Protein AF-A0A9P4YP18-F1 (afdb_monomer_lite)

Organism: NCBI:txid1094350

Structure (mmCIF, N/CA/C/O backbone):
data_AF-A0A9P4YP18-F1
#
_entry.id   AF-A0A9P4YP18-F1
#
loop_
_atom_site.group_PDB
_atom_site.id
_atom_site.type_symbol
_atom_site.label_atom_id
_atom_site.label_alt_id
_atom_site.label_comp_id
_atom_site.label_asym_id
_atom_site.label_entity_id
_atom_site.label_seq_id
_atom_site.pdbx_PDB_ins_code
_atom_site.Cartn_x
_atom_site.Cartn_y
_atom_site.Cartn_z
_atom_site.occupancy
_atom_site.B_iso_or_equiv
_atom_site.auth_seq_id
_atom_site.auth_comp_id
_atom_site.auth_asym_id
_atom_site.auth_atom_id
_atom_site.pdbx_PDB_model_num
ATOM 1 N N . MET A 1 1 ? 15.822 3.604 -59.074 1.00 37.53 1 MET A N 1
ATOM 2 C CA . MET A 1 1 ? 17.070 2.890 -58.746 1.00 37.53 1 MET A CA 1
ATOM 3 C C . MET A 1 1 ? 16.703 1.877 -57.688 1.00 37.53 1 MET A C 1
ATOM 5 O O . MET A 1 1 ? 16.343 2.272 -56.591 1.00 37.53 1 MET A O 1
ATOM 9 N N . THR A 1 2 ? 16.600 0.613 -58.084 1.00 43.09 2 THR A N 1
ATOM 10 C CA . THR A 1 2 ? 16.243 -0.497 -57.200 1.00 43.09 2 THR A CA 1
ATOM 11 C C . THR A 1 2 ? 17.352 -0.636 -56.172 1.00 43.09 2 THR A C 1
ATOM 13 O O . THR A 1 2 ? 18.477 -0.969 -56.540 1.00 43.09 2 THR A O 1
ATOM 16 N N . GLN A 1 3 ? 17.050 -0.305 -54.919 1.00 51.97 3 GLN A N 1
ATOM 17 C CA . GLN A 1 3 ? 17.899 -0.664 -53.796 1.00 51.97 3 GLN A CA 1
ATOM 18 C C . GLN A 1 3 ? 17.940 -2.188 -53.807 1.00 51.97 3 GLN A C 1
ATOM 20 O O . GLN A 1 3 ? 16.938 -2.852 -53.564 1.00 51.97 3 GLN A O 1
ATOM 25 N N . GLN A 1 4 ? 19.050 -2.718 -54.298 1.00 53.62 4 GLN A N 1
ATOM 26 C CA . GLN A 1 4 ? 19.350 -4.129 -54.229 1.00 53.62 4 GLN A CA 1
ATOM 27 C C . GLN A 1 4 ? 19.446 -4.412 -52.735 1.00 53.62 4 GLN A C 1
ATOM 29 O O . GLN A 1 4 ? 20.396 -3.942 -52.113 1.00 53.62 4 GLN A O 1
ATOM 34 N N . ASP A 1 5 ? 18.417 -5.042 -52.159 1.00 58.91 5 ASP A N 1
ATOM 35 C CA . ASP A 1 5 ? 18.496 -5.591 -50.807 1.00 58.91 5 ASP A CA 1
ATOM 36 C C . ASP A 1 5 ? 19.763 -6.443 -50.787 1.00 58.91 5 ASP A C 1
ATOM 38 O O . ASP A 1 5 ? 19.878 -7.433 -51.520 1.00 58.91 5 ASP A O 1
ATOM 42 N N . ASP A 1 6 ? 20.780 -5.942 -50.090 1.00 67.12 6 ASP A N 1
ATOM 43 C CA . ASP A 1 6 ? 22.099 -6.541 -50.098 1.00 67.12 6 ASP A CA 1
ATOM 44 C C . ASP A 1 6 ? 21.965 -7.916 -49.439 1.00 67.12 6 ASP A C 1
ATOM 46 O O . ASP A 1 6 ? 21.586 -8.054 -48.278 1.00 67.12 6 ASP A O 1
ATOM 50 N N . LEU A 1 7 ? 22.217 -8.955 -50.239 1.00 69.69 7 LEU A N 1
ATOM 51 C CA . LEU A 1 7 ? 21.988 -10.359 -49.901 1.00 69.69 7 LEU A CA 1
ATOM 52 C C . LEU A 1 7 ? 22.719 -10.775 -48.613 1.00 69.69 7 LEU A C 1
ATOM 54 O O . LEU A 1 7 ? 22.328 -11.746 -47.966 1.00 69.69 7 LEU A O 1
ATOM 58 N N . PHE A 1 8 ? 23.778 -10.049 -48.250 1.00 74.12 8 PHE A N 1
ATOM 59 C CA . PHE A 1 8 ? 24.579 -10.302 -47.060 1.00 74.12 8 PHE A CA 1
ATOM 60 C C . PHE A 1 8 ? 24.340 -9.295 -45.932 1.00 74.12 8 PHE A C 1
ATOM 62 O O . PHE A 1 8 ? 24.834 -9.530 -44.830 1.00 74.12 8 PHE A O 1
ATOM 69 N N . ASP A 1 9 ? 23.550 -8.240 -46.151 1.00 72.81 9 ASP A N 1
ATOM 70 C CA . ASP A 1 9 ? 23.178 -7.244 -45.131 1.00 72.81 9 ASP A CA 1
ATOM 71 C C . ASP A 1 9 ? 22.541 -7.916 -43.911 1.00 72.81 9 ASP A C 1
ATOM 73 O O . ASP A 1 9 ? 22.842 -7.628 -42.752 1.00 72.81 9 ASP A O 1
ATOM 77 N N . ASP A 1 10 ? 21.740 -8.932 -44.207 1.00 68.88 10 ASP A N 1
ATOM 78 C CA . ASP A 1 10 ? 21.025 -9.755 -43.253 1.00 68.88 10 ASP A CA 1
ATOM 79 C C . ASP A 1 10 ? 21.940 -10.604 -42.349 1.00 68.88 10 ASP A C 1
ATOM 81 O O . ASP A 1 10 ? 21.595 -10.850 -41.186 1.00 68.88 10 ASP A O 1
ATOM 85 N N . VAL A 1 11 ? 23.095 -11.042 -42.866 1.00 79.44 11 VAL A N 1
ATOM 86 C CA . VAL A 1 11 ? 24.107 -11.835 -42.141 1.00 79.44 11 VAL A CA 1
ATOM 87 C C . VAL A 1 11 ? 25.103 -10.919 -41.430 1.00 79.44 11 VAL A C 1
ATOM 89 O O . VAL A 1 11 ? 25.498 -11.198 -40.300 1.00 79.44 11 VAL A O 1
ATOM 92 N N . LEU A 1 12 ? 25.477 -9.804 -42.060 1.00 80.31 12 LEU A N 1
ATOM 93 C CA . LEU A 1 12 ? 26.411 -8.820 -41.511 1.00 80.31 12 LEU A CA 1
ATOM 94 C C . LEU A 1 12 ? 25.828 -8.076 -40.302 1.00 80.31 12 LEU A C 1
ATOM 96 O O . LEU A 1 12 ? 26.571 -7.720 -39.392 1.00 80.31 12 LEU A O 1
ATOM 100 N N . HIS A 1 13 ? 24.504 -7.913 -40.241 1.00 80.44 13 HIS A N 1
ATOM 101 C CA . HIS A 1 13 ? 23.805 -7.270 -39.123 1.00 80.44 13 HIS A CA 1
ATOM 102 C C . HIS A 1 13 ? 23.090 -8.259 -38.195 1.00 80.44 13 HIS A C 1
ATOM 104 O O . HIS A 1 13 ? 22.213 -7.861 -37.423 1.00 80.44 13 HIS A O 1
ATOM 110 N N . VAL A 1 14 ? 23.443 -9.548 -38.248 1.00 85.38 14 VAL A N 1
ATOM 111 C CA . VAL A 1 14 ? 22.750 -10.599 -37.490 1.00 85.38 14 VAL A CA 1
ATOM 112 C C . VAL A 1 14 ? 22.795 -10.354 -35.974 1.00 85.38 14 VAL A C 1
ATOM 114 O O . VAL A 1 14 ? 21.767 -10.472 -35.308 1.00 85.38 14 VAL A O 1
ATOM 117 N N . GLU A 1 15 ? 23.939 -9.915 -35.432 1.00 85.25 15 GLU A N 1
ATOM 118 C CA . GLU A 1 15 ? 24.077 -9.553 -34.012 1.00 85.25 15 GLU A CA 1
ATOM 119 C C . GLU A 1 15 ? 23.197 -8.360 -33.646 1.00 85.25 15 GLU A C 1
ATOM 121 O O . GLU A 1 15 ? 22.442 -8.426 -32.680 1.00 85.25 15 GLU A O 1
ATOM 126 N N . SER A 1 16 ? 23.236 -7.290 -34.442 1.00 85.31 16 SER A N 1
ATOM 127 C CA . SER A 1 16 ? 22.414 -6.098 -34.221 1.00 85.31 16 SER A CA 1
ATOM 128 C C . SER A 1 16 ? 20.921 -6.415 -34.291 1.00 85.31 16 SER A C 1
ATOM 130 O O . SER A 1 16 ? 20.141 -5.870 -33.511 1.00 85.31 16 SER A O 1
ATOM 132 N N . ARG A 1 17 ? 20.497 -7.318 -35.186 1.00 82.81 17 ARG A N 1
ATOM 133 C CA . ARG A 1 17 ? 19.097 -7.754 -35.275 1.00 82.81 17 ARG A CA 1
ATOM 134 C C . ARG A 1 17 ? 18.684 -8.581 -34.071 1.00 82.81 17 ARG A C 1
ATOM 136 O O . ARG A 1 17 ? 17.665 -8.251 -33.476 1.00 82.81 17 ARG A O 1
ATOM 143 N N . PHE A 1 18 ? 19.474 -9.571 -33.656 1.00 86.06 18 PHE A N 1
ATOM 144 C CA . PHE A 1 18 ? 19.161 -10.350 -32.455 1.00 86.06 18 PHE A CA 1
ATOM 145 C C . PHE A 1 18 ? 19.228 -9.515 -31.172 1.00 86.06 18 PHE A C 1
ATOM 147 O O . PHE A 1 18 ? 18.407 -9.714 -30.281 1.00 86.06 18 PHE A O 1
ATOM 154 N N . TYR A 1 19 ? 20.132 -8.538 -31.093 1.00 87.88 19 TYR A N 1
ATOM 155 C CA . TYR A 1 19 ? 20.192 -7.590 -29.983 1.00 87.88 19 TYR A CA 1
ATOM 156 C C . TYR A 1 19 ? 18.939 -6.709 -29.930 1.00 87.88 19 TYR A C 1
ATOM 158 O O . TYR A 1 19 ? 18.268 -6.642 -28.902 1.00 87.88 19 TYR A O 1
ATOM 166 N N . ASN A 1 20 ? 18.574 -6.078 -31.050 1.00 87.81 20 ASN A N 1
ATOM 167 C CA . ASN A 1 20 ? 17.381 -5.232 -31.131 1.00 87.81 20 ASN A CA 1
ATOM 168 C C . ASN A 1 20 ? 16.092 -6.036 -30.926 1.00 87.81 20 ASN A C 1
ATOM 170 O O . ASN A 1 20 ? 15.163 -5.562 -30.275 1.00 87.81 20 ASN A O 1
ATOM 174 N N . GLN A 1 21 ? 16.036 -7.259 -31.454 1.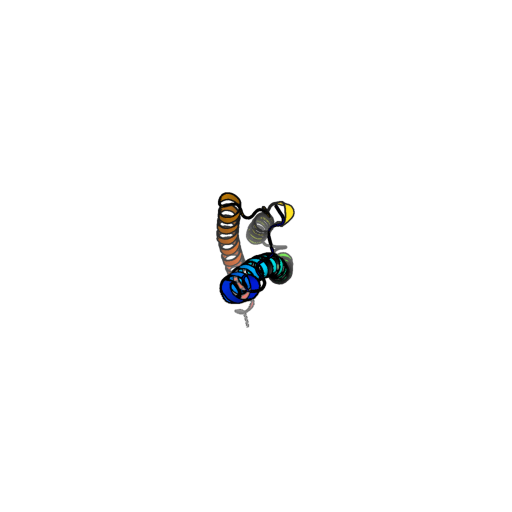00 88.62 21 GLN A N 1
ATOM 175 C CA . GLN A 1 21 ? 14.923 -8.177 -31.253 1.00 88.62 21 GLN A CA 1
ATOM 176 C C . GLN A 1 21 ? 14.801 -8.562 -29.778 1.00 88.62 21 GLN A C 1
ATOM 178 O O . GLN A 1 21 ? 13.741 -8.363 -29.198 1.00 88.62 21 GLN A O 1
ATOM 183 N N . GLY A 1 22 ? 15.885 -9.017 -29.144 1.00 87.69 22 GLY A N 1
ATOM 184 C CA . GLY A 1 22 ? 15.889 -9.379 -27.727 1.00 87.69 22 GLY A CA 1
ATOM 185 C C . GLY A 1 22 ? 15.559 -8.202 -26.805 1.00 87.69 22 GLY A C 1
ATOM 186 O O . GLY A 1 22 ? 14.835 -8.374 -25.829 1.00 87.69 22 GLY A O 1
ATOM 187 N N . TYR A 1 23 ? 16.020 -6.992 -27.135 1.00 87.56 23 TYR A N 1
ATOM 188 C CA . TYR A 1 23 ? 15.677 -5.769 -26.405 1.00 87.56 23 TYR A CA 1
ATOM 189 C C . TYR A 1 23 ? 14.181 -5.436 -26.506 1.00 87.56 23 TYR A C 1
ATOM 191 O O . TYR A 1 23 ? 13.531 -5.185 -25.491 1.00 87.56 23 TYR A O 1
ATOM 199 N N . ASN A 1 24 ? 13.618 -5.476 -27.717 1.00 86.88 24 ASN A N 1
ATOM 200 C CA . ASN A 1 24 ? 12.199 -5.202 -27.946 1.00 86.88 24 ASN A CA 1
ATOM 201 C C . ASN A 1 24 ? 11.295 -6.280 -27.332 1.00 86.88 24 ASN A C 1
ATOM 203 O O . ASN A 1 24 ? 10.281 -5.953 -26.712 1.00 86.88 24 ASN A O 1
ATOM 207 N N . ASP A 1 25 ? 11.672 -7.551 -27.468 1.00 86.62 25 ASP A N 1
ATOM 208 C CA . ASP A 1 25 ? 10.952 -8.675 -26.874 1.00 86.62 25 ASP A CA 1
ATOM 209 C C . ASP A 1 25 ? 11.018 -8.610 -25.340 1.00 86.62 25 ASP A C 1
ATOM 211 O O . ASP A 1 25 ? 9.988 -8.742 -24.681 1.00 86.62 25 ASP A O 1
ATOM 215 N N . GLY A 1 26 ? 12.185 -8.295 -24.766 1.00 83.06 26 GLY A N 1
ATOM 216 C CA . GLY A 1 26 ? 12.365 -8.120 -23.323 1.00 83.06 26 GLY A CA 1
ATOM 217 C C . GLY A 1 26 ? 11.583 -6.938 -22.744 1.00 83.06 26 GLY A C 1
ATOM 218 O O . GLY A 1 26 ? 10.996 -7.061 -21.670 1.00 83.06 26 GLY A O 1
ATOM 219 N N . LEU A 1 27 ? 11.507 -5.810 -23.458 1.00 81.00 27 LEU A N 1
ATOM 220 C CA . LEU A 1 27 ? 10.655 -4.677 -23.073 1.00 81.00 27 LEU A CA 1
ATOM 221 C C . LEU A 1 27 ? 9.169 -5.048 -23.088 1.00 81.00 27 LEU A C 1
ATOM 223 O O . LEU A 1 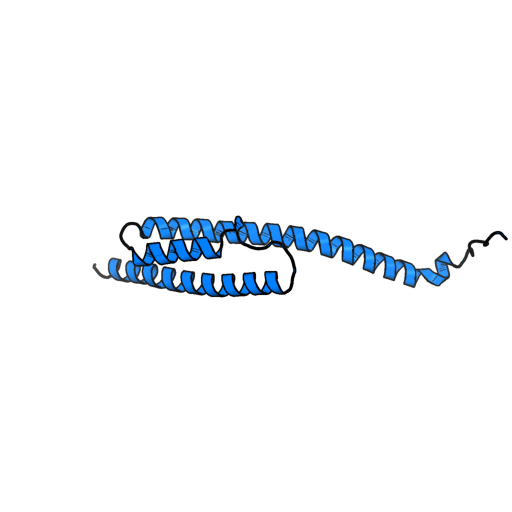27 ? 8.430 -4.680 -22.171 1.00 81.00 27 LEU A O 1
ATOM 227 N N .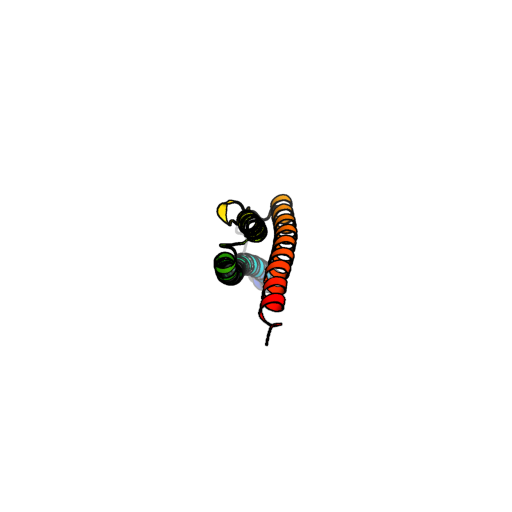 ARG A 1 28 ? 8.725 -5.776 -24.120 1.00 75.62 28 ARG A N 1
ATOM 228 C CA . ARG A 1 28 ? 7.326 -6.189 -24.273 1.00 75.62 28 ARG A CA 1
ATOM 229 C C . ARG A 1 28 ? 6.910 -7.180 -23.187 1.00 75.62 28 ARG A C 1
ATOM 231 O O . ARG A 1 28 ? 5.890 -6.960 -22.530 1.00 75.62 28 ARG A O 1
ATOM 238 N N . ASP A 1 29 ? 7.700 -8.230 -22.981 1.00 77.50 29 ASP A N 1
ATOM 239 C CA . ASP A 1 29 ? 7.406 -9.267 -21.990 1.00 77.50 29 ASP A CA 1
ATOM 240 C C . ASP A 1 29 ? 7.598 -8.753 -20.565 1.00 77.50 29 ASP A C 1
ATOM 242 O O . ASP A 1 29 ? 6.736 -8.974 -19.716 1.00 77.50 29 ASP A O 1
ATOM 246 N N . GLY A 1 30 ? 8.667 -7.998 -20.300 1.00 73.75 30 GLY A N 1
ATOM 247 C CA . GLY A 1 30 ? 8.902 -7.395 -18.988 1.00 73.75 30 GLY A CA 1
ATOM 248 C C . GLY A 1 30 ? 7.784 -6.430 -18.592 1.00 73.75 30 GLY A C 1
ATOM 249 O O . GLY A 1 30 ? 7.304 -6.464 -17.457 1.00 73.75 30 GLY A O 1
ATOM 250 N N . GLY A 1 31 ? 7.308 -5.625 -19.548 1.00 71.69 31 GLY A N 1
ATOM 251 C CA . GLY A 1 31 ? 6.202 -4.696 -19.341 1.00 71.69 31 GLY A CA 1
ATOM 252 C C . GLY A 1 31 ? 4.883 -5.394 -19.008 1.00 71.69 31 GLY A C 1
ATOM 253 O O . GLY A 1 31 ? 4.227 -5.012 -18.040 1.00 71.69 31 GLY A O 1
ATOM 254 N N . GLN A 1 32 ? 4.482 -6.421 -19.769 1.00 65.69 32 GLN A N 1
ATOM 255 C CA . GLN A 1 32 ? 3.211 -7.120 -19.527 1.00 65.69 32 GLN A CA 1
ATOM 256 C C . GLN A 1 32 ? 3.269 -8.087 -18.341 1.00 65.69 32 GLN A C 1
ATOM 258 O O . GLN A 1 32 ? 2.333 -8.123 -17.536 1.00 65.69 32 GLN A O 1
ATOM 263 N N . SER A 1 33 ? 4.363 -8.837 -18.203 1.00 68.94 33 SER A N 1
ATOM 264 C CA . SER A 1 33 ? 4.528 -9.821 -17.133 1.00 68.94 33 SER A CA 1
ATOM 265 C C . SER A 1 33 ? 4.651 -9.144 -15.770 1.00 68.94 33 SER A C 1
ATOM 267 O O . SER A 1 33 ? 3.966 -9.548 -14.832 1.00 68.94 33 SER A O 1
ATOM 269 N N . GLY A 1 34 ? 5.417 -8.050 -15.661 1.00 74.00 34 GLY A N 1
ATOM 270 C CA . GLY A 1 34 ? 5.542 -7.302 -14.406 1.00 74.00 34 GLY A CA 1
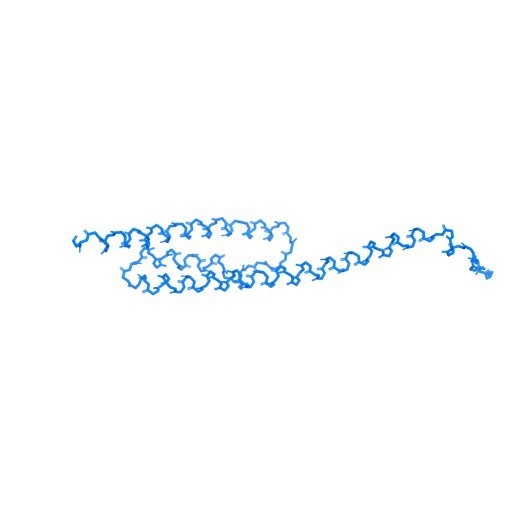ATOM 271 C C . GLY A 1 34 ? 4.218 -6.683 -13.941 1.00 74.00 34 GLY A C 1
ATOM 272 O O . GLY A 1 34 ? 3.907 -6.680 -12.749 1.00 74.00 34 GLY A O 1
ATOM 273 N N . LEU A 1 35 ? 3.387 -6.218 -14.880 1.00 70.94 35 LEU A N 1
ATOM 274 C CA . LEU A 1 35 ? 2.065 -5.662 -14.578 1.00 70.94 35 LEU A CA 1
ATOM 275 C C . LEU A 1 35 ? 1.082 -6.742 -14.105 1.00 70.94 35 LEU A C 1
ATOM 277 O O . LEU A 1 35 ? 0.333 -6.523 -13.150 1.00 70.94 35 LEU A O 1
ATOM 281 N N . ALA A 1 36 ? 1.078 -7.904 -14.762 1.00 66.69 36 ALA A N 1
ATOM 282 C CA . ALA A 1 36 ? 0.233 -9.032 -14.382 1.00 66.69 36 ALA A CA 1
ATOM 283 C C . ALA A 1 36 ? 0.636 -9.608 -13.014 1.00 66.69 36 ALA A C 1
ATOM 285 O O . ALA A 1 36 ? -0.224 -9.831 -12.159 1.00 66.69 36 ALA A O 1
ATOM 286 N N . GLU A 1 37 ? 1.937 -9.778 -12.782 1.00 73.12 37 GLU A N 1
ATOM 287 C CA . GLU A 1 37 ? 2.483 -10.315 -11.537 1.00 73.12 37 GLU A CA 1
ATOM 288 C C . GLU A 1 37 ? 2.264 -9.358 -10.358 1.00 73.12 37 GLU A C 1
ATOM 290 O O . GLU A 1 37 ? 1.752 -9.770 -9.315 1.00 73.12 37 GLU A O 1
ATOM 295 N N . GLY A 1 38 ? 2.527 -8.060 -10.543 1.00 76.81 38 GLY A N 1
ATOM 296 C CA . GLY A 1 38 ? 2.270 -7.044 -9.520 1.00 76.81 38 GLY A CA 1
ATOM 297 C C . GLY A 1 38 ? 0.796 -6.978 -9.110 1.00 76.81 38 GLY A C 1
ATOM 298 O O . GLY A 1 38 ? 0.481 -6.868 -7.923 1.00 76.81 38 GLY A O 1
ATOM 299 N N . ARG A 1 39 ? -0.128 -7.126 -10.072 1.00 74.56 39 ARG A N 1
ATOM 300 C CA . ARG A 1 39 ? -1.574 -7.187 -9.799 1.00 74.56 39 ARG A CA 1
ATOM 301 C C . ARG A 1 39 ? -1.966 -8.441 -9.025 1.00 74.56 39 ARG A C 1
ATOM 303 O O . ARG A 1 39 ? -2.697 -8.331 -8.042 1.00 74.56 39 ARG A O 1
ATOM 310 N N . ALA A 1 40 ? -1.489 -9.613 -9.442 1.00 64.38 40 ALA A N 1
ATOM 311 C CA . ALA A 1 40 ? -1.794 -10.876 -8.773 1.00 64.38 40 ALA A CA 1
ATOM 312 C C . ALA A 1 40 ? -1.262 -10.891 -7.331 1.00 64.38 40 ALA A C 1
ATOM 314 O O . ALA A 1 40 ? -1.996 -11.216 -6.395 1.00 64.38 40 ALA A O 1
ATOM 315 N N . PHE A 1 41 ? -0.017 -10.450 -7.139 1.00 73.75 41 PHE A N 1
ATOM 316 C CA . PHE A 1 41 ? 0.614 -10.373 -5.826 1.00 73.75 41 PHE A CA 1
ATOM 317 C C . PHE A 1 41 ? -0.066 -9.342 -4.914 1.00 73.75 41 PHE A C 1
ATOM 319 O O . PHE A 1 41 ? -0.345 -9.626 -3.746 1.00 73.75 41 PHE A O 1
ATOM 326 N N . GLY A 1 42 ? -0.397 -8.163 -5.452 1.00 77.50 42 GLY A N 1
ATOM 327 C CA . GLY A 1 42 ? -1.144 -7.132 -4.732 1.00 77.50 42 GLY A CA 1
ATOM 328 C C . GLY A 1 42 ? -2.523 -7.618 -4.280 1.00 77.50 42 GLY A C 1
ATOM 329 O O . GLY A 1 42 ? -2.894 -7.415 -3.123 1.00 77.50 42 GLY A O 1
ATOM 330 N N . LEU A 1 43 ? -3.253 -8.324 -5.153 1.00 69.50 43 LEU A N 1
ATOM 331 C CA . LEU A 1 43 ? -4.558 -8.909 -4.835 1.00 69.50 43 LEU A CA 1
ATOM 332 C C . LEU A 1 43 ? -4.444 -9.966 -3.727 1.00 69.50 43 LEU A C 1
ATOM 334 O O . LEU A 1 43 ? -5.199 -9.919 -2.755 1.00 69.50 43 LEU A O 1
ATOM 338 N N . GLN A 1 44 ? -3.476 -10.880 -3.838 1.00 74.12 44 GLN A N 1
ATOM 339 C CA . GLN A 1 44 ? -3.229 -11.920 -2.838 1.00 74.12 44 GLN A CA 1
ATOM 340 C C . GLN A 1 44 ? -2.927 -11.310 -1.464 1.00 74.12 44 GLN A C 1
ATOM 342 O O . GLN A 1 44 ? -3.564 -11.661 -0.467 1.00 74.12 44 GLN A O 1
ATOM 347 N N . LYS A 1 45 ? -1.991 -10.355 -1.405 1.00 75.81 45 LYS A N 1
ATOM 348 C CA . LYS A 1 45 ? -1.630 -9.677 -0.153 1.00 75.81 45 LYS A CA 1
ATOM 349 C C . LYS A 1 45 ? -2.776 -8.841 0.408 1.00 75.81 45 LYS A C 1
ATOM 351 O O . LYS A 1 45 ? -2.933 -8.774 1.628 1.00 75.81 45 LYS A O 1
ATOM 356 N N . GLY A 1 46 ? -3.584 -8.229 -0.455 1.00 73.06 46 GLY A N 1
ATOM 357 C CA . GLY A 1 46 ? -4.800 -7.525 -0.060 1.00 73.06 46 GLY A CA 1
ATOM 358 C C . GLY A 1 46 ? -5.808 -8.454 0.619 1.00 73.06 46 GLY A C 1
ATOM 359 O O . GLY A 1 46 ? -6.325 -8.116 1.683 1.00 73.06 46 GLY A O 1
ATOM 360 N N . PHE A 1 47 ? -6.029 -9.648 0.060 1.00 68.50 47 PHE A N 1
ATOM 361 C CA . PHE A 1 47 ? -6.968 -10.634 0.603 1.00 68.50 47 PHE A CA 1
ATOM 362 C C . PHE A 1 47 ? -6.519 -11.195 1.962 1.00 68.50 47 PHE A C 1
ATOM 364 O O . PHE A 1 47 ? -7.326 -11.269 2.889 1.00 68.50 47 PHE A O 1
ATOM 371 N N . GLU A 1 48 ? -5.228 -11.520 2.119 1.00 75.00 48 GLU A N 1
ATOM 372 C CA . GLU A 1 48 ? -4.650 -11.930 3.412 1.00 75.00 48 GLU A CA 1
ATOM 373 C C . GLU A 1 48 ? -4.891 -10.866 4.493 1.00 75.00 48 GLU A C 1
ATOM 375 O O . GLU A 1 48 ? -5.395 -11.164 5.579 1.00 75.00 48 GLU A O 1
ATOM 380 N N . LYS A 1 49 ? -4.584 -9.601 4.178 1.00 74.62 49 LYS A N 1
ATOM 381 C CA . LYS A 1 49 ? -4.766 -8.481 5.112 1.00 74.62 49 LYS A CA 1
ATOM 382 C C . LYS A 1 49 ? -6.236 -8.200 5.413 1.00 74.62 49 LYS A C 1
ATOM 384 O O . LYS A 1 49 ? -6.558 -7.842 6.546 1.00 74.62 49 LYS A O 1
ATOM 389 N N . PHE A 1 50 ? -7.126 -8.358 4.435 1.00 76.19 50 PHE A N 1
ATOM 390 C CA . PHE A 1 50 ? -8.570 -8.211 4.619 1.00 76.19 50 PHE A CA 1
ATOM 391 C C . PHE A 1 50 ? -9.126 -9.263 5.584 1.00 76.19 50 PHE A C 1
ATOM 393 O O . PHE A 1 50 ? -9.831 -8.902 6.527 1.00 76.19 50 PHE A O 1
ATOM 400 N N . LEU A 1 51 ? -8.779 -10.542 5.393 1.00 69.31 51 LEU A N 1
ATOM 401 C CA . LEU A 1 51 ? -9.217 -11.629 6.277 1.00 69.31 51 LEU A CA 1
ATOM 402 C C . LEU A 1 51 ? -8.759 -11.393 7.718 1.00 69.31 51 LEU A C 1
ATOM 404 O O . LEU A 1 51 ? -9.559 -11.489 8.653 1.00 69.31 51 LEU A O 1
ATOM 408 N N . GLU A 1 52 ? -7.496 -11.010 7.894 1.00 73.88 52 GLU A N 1
ATOM 409 C CA . GLU A 1 52 ? -6.955 -10.703 9.215 1.00 73.88 52 GLU A CA 1
ATOM 410 C C . GLU A 1 52 ? -7.636 -9.472 9.839 1.00 73.88 52 GLU A C 1
ATOM 412 O O . GLU A 1 52 ? -8.014 -9.485 11.012 1.00 73.88 52 GLU A O 1
ATOM 417 N N . SER A 1 53 ? -7.917 -8.439 9.040 1.00 70.31 53 SER A N 1
ATOM 418 C CA . SER A 1 53 ? -8.663 -7.252 9.484 1.00 70.31 53 SER A CA 1
ATOM 419 C C . SER A 1 53 ? -10.103 -7.581 9.892 1.00 70.31 53 SER A C 1
ATOM 421 O O . SER A 1 53 ? -10.590 -7.043 10.885 1.00 70.31 53 SER A O 1
ATOM 423 N N . GLY A 1 54 ? -10.781 -8.491 9.184 1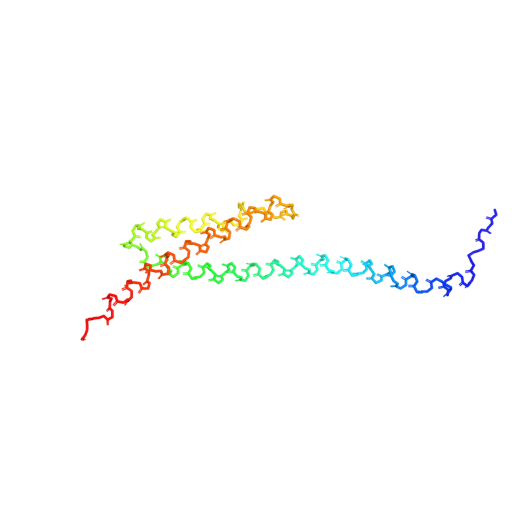.00 75.12 54 GLY A N 1
ATOM 424 C CA . GLY A 1 54 ? -12.121 -8.971 9.541 1.00 75.12 54 GLY A CA 1
ATOM 425 C C . GLY A 1 54 ? -12.141 -9.699 10.888 1.00 75.12 54 GLY A C 1
ATOM 426 O O . GLY A 1 54 ? -13.010 -9.452 11.728 1.00 75.12 54 GLY A O 1
ATOM 427 N N . ARG A 1 55 ? -11.124 -10.527 11.152 1.00 74.75 55 ARG A N 1
ATOM 428 C CA . ARG A 1 55 ? -10.927 -11.189 12.451 1.00 74.75 55 ARG A CA 1
ATOM 429 C C . ARG A 1 55 ? -10.707 -10.179 13.580 1.00 74.75 55 ARG A C 1
ATOM 431 O O . ARG A 1 55 ? -11.233 -10.354 14.681 1.00 74.75 55 ARG A O 1
ATOM 438 N N . LEU A 1 56 ? -9.937 -9.124 13.317 1.00 69.81 56 LEU A N 1
ATOM 439 C CA . LEU A 1 56 ? -9.679 -8.040 14.269 1.00 69.81 56 LEU A CA 1
ATOM 440 C C . LEU A 1 56 ? -10.937 -7.194 14.527 1.00 69.81 56 LEU A C 1
ATOM 442 O O . LEU A 1 56 ? -11.203 -6.851 15.679 1.00 69.81 56 LEU A O 1
ATOM 446 N N . ALA A 1 57 ? -11.746 -6.926 13.499 1.00 69.56 57 ALA A N 1
ATOM 447 C CA . ALA A 1 57 ? -13.018 -6.213 13.621 1.00 69.56 57 ALA A CA 1
ATOM 448 C C . ALA A 1 57 ? -14.038 -6.980 14.479 1.00 69.56 57 ALA A C 1
ATOM 450 O O . ALA A 1 57 ? -14.688 -6.395 15.343 1.00 69.56 57 ALA A O 1
ATOM 451 N N . GLY A 1 58 ? -14.112 -8.309 14.351 1.00 70.56 58 GLY A N 1
ATOM 452 C CA . GLY A 1 58 ? -14.941 -9.134 15.240 1.00 70.56 58 GLY A CA 1
ATOM 453 C C . GLY A 1 58 ? -14.572 -8.995 16.726 1.00 70.56 58 GLY A C 1
ATOM 454 O O . GLY A 1 58 ? -15.428 -9.112 17.598 1.00 70.56 58 GLY A O 1
ATOM 455 N N . LYS A 1 59 ? -13.308 -8.672 17.030 1.00 69.19 59 LYS A N 1
ATOM 456 C CA . LYS A 1 59 ? -12.825 -8.410 18.397 1.00 69.19 59 LYS A CA 1
ATOM 457 C C . LYS A 1 59 ? -12.999 -6.955 18.842 1.00 69.19 59 LYS A C 1
ATOM 459 O O . LYS A 1 59 ? -12.844 -6.667 20.028 1.00 69.19 59 LYS A O 1
ATOM 464 N N . SER A 1 60 ? -13.297 -6.031 17.927 1.00 66.25 60 SER A N 1
ATOM 465 C CA . SER A 1 60 ? -13.377 -4.596 18.219 1.00 66.25 60 SER A CA 1
ATOM 466 C C . SER A 1 60 ? -14.739 -4.117 18.691 1.00 66.25 60 SER A C 1
ATOM 468 O O . SER A 1 60 ? -14.835 -2.962 19.094 1.00 66.25 60 SER A O 1
ATOM 470 N N . VAL A 1 61 ? -15.760 -4.981 18.694 1.00 68.00 61 VAL A N 1
ATOM 471 C CA . VAL A 1 61 ? -17.152 -4.649 19.062 1.00 68.00 61 VAL A CA 1
ATOM 472 C C . VAL A 1 61 ? -17.257 -3.910 20.406 1.00 68.00 61 VAL A C 1
ATOM 474 O O . VAL A 1 61 ? -18.117 -3.054 20.564 1.00 68.00 61 VAL A O 1
ATOM 477 N N . ASN A 1 62 ? -16.333 -4.158 21.341 1.00 74.06 62 ASN A N 1
ATOM 478 C CA . ASN A 1 62 ? -16.309 -3.512 22.658 1.00 74.06 62 ASN A CA 1
ATOM 479 C C . ASN A 1 62 ? -15.120 -2.546 22.858 1.00 74.06 62 ASN A C 1
ATOM 481 O O . ASN A 1 62 ? -14.762 -2.233 23.992 1.00 74.06 62 ASN A O 1
ATOM 485 N N . ASN A 1 63 ? -14.447 -2.101 21.789 1.00 82.62 63 ASN A N 1
ATOM 486 C CA . ASN A 1 63 ? -13.237 -1.279 21.886 1.00 82.62 63 ASN A CA 1
ATOM 487 C C . ASN A 1 63 ? -13.199 -0.165 20.823 1.00 82.62 63 ASN A C 1
ATOM 489 O O . ASN A 1 63 ? -12.645 -0.334 19.737 1.00 82.62 63 ASN A O 1
ATOM 493 N N . ALA A 1 64 ? -13.697 1.020 21.191 1.00 86.06 64 ALA A N 1
ATOM 494 C CA . ALA A 1 64 ? -13.746 2.206 20.326 1.00 86.06 64 ALA A CA 1
ATOM 495 C C . ALA A 1 64 ? -12.364 2.657 19.808 1.00 86.06 64 ALA A C 1
ATOM 497 O O . ALA A 1 64 ? -12.226 3.188 18.704 1.00 86.06 64 ALA A O 1
ATOM 498 N N . ARG A 1 65 ? -11.296 2.435 20.589 1.00 85.81 65 ARG A N 1
ATOM 499 C CA . ARG A 1 65 ? -9.928 2.749 20.147 1.00 85.81 65 ARG A CA 1
ATOM 500 C C . ARG A 1 65 ? -9.479 1.792 19.046 1.00 85.81 65 ARG A C 1
ATOM 502 O O . ARG A 1 65 ? -8.803 2.226 18.112 1.00 85.81 65 ARG A O 1
ATOM 509 N N . LEU A 1 66 ? -9.821 0.512 19.165 1.00 84.94 66 LEU A N 1
ATOM 510 C CA . LEU A 1 66 ? -9.535 -0.494 18.149 1.00 84.94 66 LEU A CA 1
ATOM 511 C C . LEU A 1 66 ? -10.332 -0.204 16.872 1.00 84.94 66 LEU A C 1
ATOM 513 O O . LEU A 1 66 ? -9.729 -0.119 15.806 1.00 84.94 66 LEU A O 1
ATOM 517 N N . GLU A 1 67 ? -11.630 0.072 16.999 1.00 86.06 67 GLU A N 1
ATOM 518 C CA . GLU A 1 67 ? -12.509 0.448 15.885 1.00 86.06 67 GLU A CA 1
ATOM 519 C C . GLU A 1 67 ? -11.942 1.635 15.087 1.00 86.06 67 GLU A C 1
ATOM 521 O O . GLU A 1 67 ? -11.727 1.533 13.881 1.00 86.06 67 GLU A O 1
ATOM 526 N N . LYS A 1 68 ? -11.563 2.730 15.763 1.00 89.12 68 LYS A N 1
ATOM 527 C CA . LYS A 1 68 ? -10.980 3.908 15.099 1.00 89.12 68 LYS A CA 1
ATOM 528 C C . LYS A 1 68 ? -9.711 3.581 14.304 1.00 89.12 68 LYS A C 1
ATOM 530 O O . LYS A 1 68 ? -9.488 4.155 13.234 1.00 89.12 68 LYS A O 1
ATOM 535 N N . ASN A 1 69 ? -8.850 2.700 14.822 1.00 88.75 69 ASN A N 1
ATOM 536 C CA . ASN A 1 69 ? -7.627 2.309 14.117 1.00 88.75 69 ASN A CA 1
ATOM 537 C C . ASN A 1 69 ? -7.921 1.381 12.934 1.00 88.75 69 ASN A C 1
ATOM 539 O O . ASN A 1 69 ? -7.280 1.553 11.899 1.00 88.75 69 ASN A O 1
ATOM 543 N N . ILE A 1 70 ? -8.900 0.480 13.051 1.00 87.00 70 ILE A N 1
ATOM 544 C CA . ILE A 1 70 ? -9.349 -0.385 11.950 1.00 87.00 70 ILE A CA 1
ATOM 545 C C . ILE A 1 70 ? -9.947 0.459 10.818 1.00 87.00 70 ILE A C 1
ATOM 547 O O . ILE A 1 70 ? -9.519 0.322 9.675 1.00 87.00 70 ILE A O 1
ATOM 551 N N . SER A 1 71 ? -10.846 1.400 11.120 1.00 88.19 71 SER A N 1
ATOM 552 C CA . SER A 1 71 ? -11.433 2.291 10.107 1.00 88.19 71 SER A CA 1
ATOM 553 C C . SER A 1 71 ? -10.374 3.161 9.421 1.00 88.19 71 SER A C 1
ATOM 555 O O . SER A 1 71 ? -10.398 3.341 8.205 1.00 88.19 71 SER A O 1
ATOM 557 N N . SER A 1 72 ? -9.392 3.654 10.186 1.00 87.19 72 SER A N 1
ATOM 558 C CA . SER A 1 72 ? -8.261 4.407 9.625 1.00 87.19 72 SER A CA 1
ATOM 559 C C . SER A 1 72 ? -7.379 3.542 8.718 1.00 87.19 72 SER A C 1
ATOM 561 O O . SER A 1 72 ? -6.900 4.028 7.698 1.00 87.19 72 SER A O 1
ATOM 563 N N . LEU A 1 73 ? -7.139 2.279 9.088 1.00 87.31 73 LEU A N 1
ATOM 564 C CA . LEU A 1 73 ? -6.380 1.335 8.269 1.00 87.31 73 LEU A CA 1
ATOM 565 C C . LEU A 1 73 ? -7.110 1.051 6.950 1.00 87.31 73 LEU A C 1
ATOM 567 O O . LEU A 1 73 ? -6.475 1.101 5.903 1.00 87.31 73 LEU A O 1
ATOM 571 N N . TYR A 1 74 ? -8.430 0.846 6.992 1.00 85.69 74 TYR A N 1
ATOM 572 C CA . TYR A 1 74 ? -9.263 0.628 5.806 1.00 85.69 74 TYR A CA 1
ATOM 573 C C . TYR A 1 74 ? -9.165 1.769 4.794 1.00 85.69 74 TYR A C 1
ATOM 575 O O . TYR A 1 74 ? -8.912 1.526 3.619 1.00 85.69 74 TYR A O 1
ATOM 583 N N . ALA A 1 75 ? -9.295 3.016 5.251 1.00 87.38 75 ALA A N 1
ATOM 584 C CA . ALA A 1 75 ? -9.178 4.181 4.376 1.00 87.38 75 ALA A CA 1
ATOM 585 C C . ALA A 1 75 ? -7.798 4.267 3.696 1.00 87.38 75 ALA A C 1
ATOM 587 O O . ALA A 1 75 ? -7.683 4.661 2.538 1.00 87.38 75 ALA A O 1
ATOM 588 N N . LEU A 1 76 ? -6.732 3.859 4.392 1.00 85.81 76 LEU A N 1
ATOM 589 C CA . LEU A 1 76 ? -5.376 3.873 3.841 1.00 85.81 76 LEU A CA 1
ATOM 590 C C . LEU A 1 76 ? -5.155 2.817 2.756 1.00 85.81 76 LEU A C 1
ATOM 592 O O . LEU A 1 76 ? -4.279 3.028 1.923 1.00 85.81 76 LEU A O 1
ATOM 596 N N . VAL A 1 77 ? -5.935 1.735 2.740 1.00 82.00 77 VAL A N 1
ATOM 597 C CA . VAL A 1 77 ? -5.772 0.616 1.796 1.00 82.00 77 VAL A CA 1
ATOM 598 C C . VAL A 1 77 ? -6.910 0.498 0.782 1.00 82.00 77 VAL A C 1
ATOM 600 O O . VAL A 1 77 ? -6.916 -0.455 0.009 1.00 82.00 77 VAL A O 1
ATOM 603 N N . ASP A 1 78 ? -7.870 1.431 0.777 1.00 82.56 78 ASP A N 1
ATOM 604 C CA . ASP A 1 78 ? -9.010 1.386 -0.139 1.00 82.56 78 ASP A CA 1
ATOM 605 C C . ASP A 1 78 ? -8.529 1.460 -1.601 1.00 82.56 78 ASP A C 1
ATOM 607 O O . ASP A 1 78 ? -8.063 2.523 -2.034 1.00 82.56 78 ASP A O 1
ATOM 611 N N . PRO A 1 79 ? -8.677 0.376 -2.388 1.00 74.38 79 PRO A N 1
ATOM 612 C CA . PRO A 1 79 ? -8.176 0.314 -3.756 1.00 74.38 79 PRO A CA 1
ATOM 613 C C . PRO A 1 79 ? -8.833 1.343 -4.679 1.00 74.38 79 PRO A C 1
ATOM 615 O O . PRO A 1 79 ? -8.240 1.706 -5.687 1.00 74.38 79 PRO A O 1
ATOM 618 N N . LYS A 1 80 ? -10.023 1.864 -4.342 1.00 76.50 80 LYS A N 1
ATOM 619 C CA . LYS A 1 80 ? -10.687 2.918 -5.131 1.00 76.50 80 LYS A CA 1
ATOM 620 C C . LYS A 1 80 ? -10.001 4.276 -5.021 1.00 76.50 80 LYS A C 1
ATOM 622 O O . LYS A 1 80 ? -10.279 5.167 -5.813 1.00 76.50 80 LYS A O 1
ATOM 627 N N . THR A 1 81 ? -9.152 4.442 -4.015 1.00 80.00 81 THR A N 1
ATOM 628 C CA . THR A 1 81 ? -8.474 5.706 -3.718 1.00 80.00 81 THR A CA 1
ATOM 629 C C . THR A 1 81 ? -6.974 5.636 -3.985 1.00 80.00 81 THR A C 1
ATOM 631 O O . THR 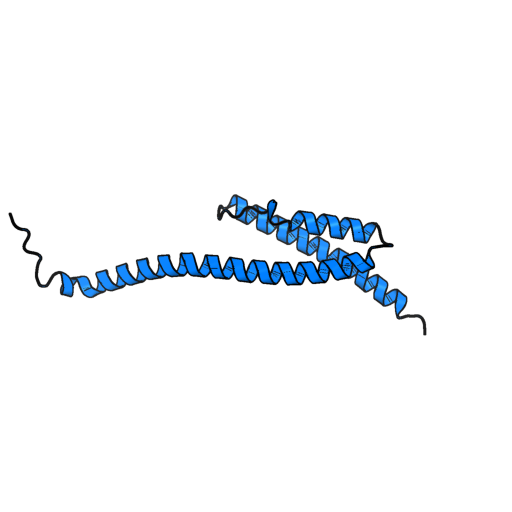A 1 81 ? -6.295 6.647 -3.847 1.00 80.00 81 THR A O 1
ATOM 634 N N . VAL A 1 82 ? -6.427 4.454 -4.284 1.00 79.00 82 VAL A N 1
ATOM 635 C CA . VAL A 1 82 ? -5.008 4.263 -4.612 1.00 79.00 82 VAL A CA 1
ATOM 636 C C . VAL A 1 82 ? -4.828 4.525 -6.102 1.00 79.00 82 VAL A C 1
ATOM 638 O O . VAL A 1 82 ? -5.521 3.922 -6.921 1.00 79.00 82 VAL A O 1
ATOM 641 N N . SER A 1 83 ? -3.912 5.431 -6.450 1.00 76.69 83 SER A N 1
ATOM 642 C CA . SER A 1 83 ? -3.578 5.669 -7.854 1.00 76.69 83 SER A CA 1
ATOM 643 C C . SER A 1 83 ? -2.953 4.417 -8.464 1.00 76.69 83 SER A C 1
ATOM 645 O O . SER A 1 83 ? -2.129 3.749 -7.843 1.00 76.69 83 SER A O 1
ATOM 647 N N . ILE A 1 84 ? -3.359 4.106 -9.691 1.00 78.94 84 ILE A N 1
ATOM 648 C CA . ILE A 1 84 ? -2.831 2.989 -10.485 1.00 78.94 84 ILE A CA 1
ATOM 649 C C . ILE A 1 84 ? -1.816 3.458 -11.536 1.00 78.94 84 ILE A C 1
ATOM 651 O O . ILE A 1 84 ? -1.419 2.686 -12.408 1.00 78.94 84 ILE A O 1
ATOM 655 N N . GLU A 1 85 ? -1.439 4.734 -11.486 1.00 75.81 85 GLU A N 1
ATOM 656 C CA . GLU A 1 85 ? -0.427 5.325 -12.354 1.00 75.81 85 GLU A CA 1
ATOM 657 C C . GLU A 1 85 ? 0.977 5.069 -11.791 1.00 75.81 85 GLU A C 1
ATOM 659 O O . GLU A 1 85 ? 1.178 5.081 -10.581 1.00 75.81 85 GLU A O 1
ATOM 664 N N . ASN A 1 86 ? 1.969 4.894 -12.666 1.00 77.69 86 ASN A N 1
ATOM 665 C CA . ASN A 1 86 ? 3.380 4.741 -12.279 1.00 77.69 86 ASN A CA 1
ATOM 666 C C . ASN A 1 86 ? 4.132 6.085 -12.301 1.00 77.69 86 ASN A C 1
ATOM 668 O O . ASN A 1 86 ? 5.290 6.145 -12.708 1.00 77.69 86 ASN A O 1
ATOM 672 N N . SER A 1 87 ? 3.466 7.183 -11.940 1.00 82.31 87 SER A N 1
ATOM 673 C CA . SER A 1 87 ? 4.120 8.486 -11.801 1.00 82.31 87 SER A CA 1
ATOM 674 C C . SER A 1 87 ? 4.871 8.566 -10.471 1.00 82.31 87 SER A C 1
ATOM 676 O O . SER A 1 87 ? 4.458 7.953 -9.486 1.00 82.31 87 SER A O 1
ATOM 678 N N . ASP A 1 88 ? 5.945 9.358 -10.406 1.00 82.38 88 ASP A N 1
ATOM 679 C CA . ASP A 1 88 ? 6.725 9.538 -9.169 1.00 82.38 88 ASP A CA 1
ATOM 680 C C . ASP A 1 88 ? 5.844 9.985 -7.990 1.00 82.38 88 ASP A C 1
ATOM 682 O O . ASP A 1 88 ? 6.035 9.567 -6.849 1.00 82.38 88 ASP A O 1
ATOM 686 N N . THR A 1 89 ? 4.823 10.798 -8.270 1.00 86.62 89 THR A N 1
ATOM 687 C CA . THR A 1 89 ? 3.846 11.256 -7.279 1.00 86.62 89 THR A CA 1
ATOM 688 C C . THR A 1 89 ? 2.919 10.137 -6.804 1.00 86.62 89 THR A C 1
ATOM 690 O O . THR A 1 89 ? 2.639 10.060 -5.608 1.00 86.62 89 THR A O 1
ATOM 693 N N . ALA A 1 90 ? 2.463 9.257 -7.701 1.00 77.44 90 ALA A N 1
ATOM 694 C CA . ALA A 1 90 ? 1.635 8.104 -7.348 1.00 77.44 90 ALA A CA 1
ATOM 695 C C . ALA A 1 90 ? 2.417 7.063 -6.531 1.00 77.44 90 ALA A C 1
ATOM 697 O O . ALA A 1 90 ? 1.894 6.533 -5.550 1.00 77.44 90 ALA A O 1
ATOM 698 N N . VAL A 1 91 ? 3.686 6.828 -6.880 1.00 80.69 91 VAL A N 1
ATOM 699 C CA . VAL A 1 91 ? 4.591 5.961 -6.110 1.00 80.69 91 VAL A CA 1
ATOM 700 C C . VAL A 1 91 ? 4.818 6.532 -4.706 1.00 80.69 91 VAL A C 1
ATOM 702 O O . VAL A 1 91 ? 4.682 5.812 -3.716 1.00 80.69 91 VAL A O 1
ATOM 705 N N . GLN A 1 92 ? 5.084 7.837 -4.596 1.00 85.62 92 GLN A N 1
ATOM 706 C CA . GLN A 1 92 ? 5.292 8.491 -3.303 1.00 85.62 92 GLN A CA 1
ATOM 707 C C . GLN A 1 92 ? 4.037 8.454 -2.407 1.00 85.62 92 GLN A C 1
ATOM 709 O O . GLN A 1 92 ? 4.157 8.201 -1.205 1.00 85.62 92 GLN A O 1
ATOM 714 N N . ASP A 1 93 ? 2.836 8.663 -2.967 1.00 84.81 93 ASP A N 1
ATOM 715 C CA . ASP A 1 93 ? 1.572 8.523 -2.223 1.00 84.81 93 ASP A CA 1
ATOM 716 C C . ASP A 1 93 ? 1.381 7.090 -1.710 1.00 84.81 93 ASP A C 1
ATOM 718 O O . ASP A 1 93 ? 1.062 6.882 -0.534 1.00 84.81 93 ASP A O 1
ATOM 722 N N . PHE A 1 94 ? 1.640 6.089 -2.558 1.00 82.69 94 PHE A N 1
ATOM 723 C CA . PHE A 1 94 ? 1.564 4.684 -2.163 1.00 82.69 94 PHE A CA 1
ATOM 724 C C . PHE A 1 94 ? 2.495 4.371 -0.983 1.00 82.69 94 PHE A C 1
ATOM 726 O O . PHE A 1 94 ? 2.053 3.784 0.011 1.00 82.69 94 PHE A O 1
ATOM 733 N N . ASP A 1 95 ? 3.752 4.812 -1.043 1.00 82.31 95 ASP A N 1
ATOM 734 C CA . ASP A 1 95 ? 4.734 4.599 0.023 1.00 82.31 95 ASP A CA 1
ATOM 735 C C . ASP A 1 95 ? 4.310 5.242 1.350 1.00 82.31 95 ASP A C 1
ATOM 737 O O . ASP A 1 95 ? 4.427 4.635 2.424 1.00 82.31 95 ASP A O 1
ATOM 741 N N . ASP A 1 96 ? 3.778 6.462 1.302 1.00 90.12 96 ASP A N 1
ATOM 742 C CA . ASP A 1 96 ? 3.303 7.167 2.491 1.00 90.12 96 ASP A CA 1
ATOM 743 C C . ASP A 1 96 ? 2.085 6.479 3.111 1.00 90.12 96 ASP A C 1
ATOM 745 O O . ASP A 1 96 ? 1.974 6.364 4.342 1.00 90.12 96 ASP A O 1
ATOM 749 N N . ARG A 1 97 ? 1.173 5.978 2.275 1.00 88.88 97 ARG A N 1
ATOM 750 C CA . ARG A 1 97 ? 0.018 5.194 2.721 1.00 88.88 97 ARG A CA 1
ATOM 751 C C . ARG A 1 97 ? 0.448 3.872 3.330 1.00 88.88 97 ARG A C 1
ATOM 753 O O . ARG A 1 97 ? -0.042 3.527 4.407 1.00 88.88 97 ARG A O 1
ATOM 760 N N . LEU A 1 98 ? 1.404 3.180 2.714 1.00 83.75 98 LEU A N 1
ATOM 761 C CA . LEU A 1 98 ? 1.953 1.926 3.219 1.00 83.75 98 LEU A CA 1
ATOM 762 C C . LEU A 1 98 ? 2.605 2.114 4.596 1.00 83.75 98 LEU A C 1
ATOM 764 O O . LEU A 1 98 ? 2.288 1.367 5.526 1.00 83.75 98 LEU A O 1
ATOM 768 N N . LYS A 1 99 ? 3.441 3.147 4.773 1.00 87.19 99 LYS A N 1
ATOM 769 C CA . LYS A 1 99 ? 4.057 3.481 6.073 1.00 87.19 99 LYS A CA 1
ATOM 770 C C . LYS A 1 99 ? 3.005 3.756 7.148 1.00 87.19 99 LYS A C 1
ATOM 772 O O . LYS A 1 99 ? 3.097 3.239 8.265 1.00 87.19 99 LYS A O 1
ATOM 777 N N . LYS A 1 100 ? 1.975 4.547 6.826 1.00 87.38 100 LYS A N 1
ATOM 778 C CA . LYS A 1 100 ? 0.871 4.845 7.756 1.00 87.38 100 LYS A CA 1
ATOM 779 C C . LYS A 1 100 ? 0.080 3.583 8.104 1.00 87.38 100 LYS A C 1
ATOM 781 O O . LYS A 1 100 ? -0.228 3.376 9.279 1.00 87.38 100 LYS A O 1
ATOM 786 N N . ALA A 1 101 ? -0.209 2.732 7.119 1.00 86.19 101 ALA A N 1
ATOM 787 C CA . ALA A 1 101 ? -0.940 1.481 7.299 1.00 86.19 101 ALA A CA 1
ATOM 788 C C . ALA A 1 101 ? -0.182 0.511 8.219 1.00 86.19 101 ALA A C 1
ATOM 790 O O . ALA A 1 101 ? -0.760 0.019 9.186 1.00 86.19 101 ALA A O 1
ATOM 791 N N . GLN A 1 102 ? 1.126 0.326 8.005 1.00 82.69 102 GLN A N 1
ATOM 792 C CA . GLN A 1 102 ? 1.992 -0.453 8.904 1.00 82.69 102 GLN A CA 1
ATOM 793 C C . GLN A 1 102 ? 1.981 0.102 10.338 1.00 82.69 102 GLN A C 1
ATOM 795 O O . GLN A 1 102 ? 1.958 -0.644 11.316 1.00 82.69 102 GLN A O 1
ATOM 800 N N . GLY A 1 103 ? 1.956 1.429 10.491 1.00 85.25 103 GLY A N 1
ATOM 801 C CA . GLY A 1 103 ? 1.802 2.063 11.800 1.00 85.25 103 GLY A CA 1
ATOM 802 C C . GLY A 1 103 ? 0.482 1.699 12.491 1.00 85.25 103 GLY A C 1
ATOM 803 O O . GLY A 1 103 ? 0.474 1.425 13.693 1.00 85.25 103 GLY A O 1
ATOM 804 N N . LYS A 1 104 ? -0.634 1.674 11.748 1.00 86.62 104 LYS A N 1
ATOM 805 C CA . LYS A 1 104 ? -1.953 1.293 12.282 1.00 86.62 104 LYS A CA 1
ATOM 806 C C . LYS A 1 104 ? -2.027 -0.184 12.641 1.00 86.62 104 LYS A C 1
ATOM 808 O O . LYS A 1 104 ? -2.507 -0.492 13.728 1.00 86.62 104 LYS A O 1
ATOM 813 N N . GLU A 1 105 ? -1.500 -1.059 11.791 1.00 85.62 105 GLU A N 1
ATOM 814 C CA . GLU A 1 105 ? -1.403 -2.497 12.058 1.00 85.62 105 GLU A CA 1
ATOM 815 C C . GLU A 1 105 ? -0.677 -2.765 13.386 1.00 85.62 105 GLU A C 1
ATOM 817 O O . GLU A 1 105 ? -1.253 -3.376 14.280 1.00 85.62 105 GLU A O 1
ATOM 822 N N . ARG A 1 106 ? 0.514 -2.187 13.605 1.00 84.69 106 ARG A N 1
ATOM 823 C CA . ARG A 1 106 ? 1.252 -2.350 14.876 1.00 84.69 106 ARG A CA 1
ATOM 824 C C . ARG A 1 106 ? 0.461 -1.909 16.108 1.00 84.69 106 ARG A C 1
ATOM 826 O O . ARG A 1 106 ? 0.606 -2.486 17.187 1.00 84.69 106 ARG A O 1
ATOM 833 N N . ILE A 1 107 ? -0.330 -0.841 15.988 1.00 87.12 107 ILE A N 1
ATOM 834 C CA . ILE A 1 107 ? -1.189 -0.366 17.083 1.00 87.12 107 ILE A CA 1
ATOM 835 C C . ILE A 1 107 ? -2.307 -1.376 17.343 1.00 87.12 107 ILE A C 1
ATOM 837 O O . ILE A 1 107 ? -2.576 -1.690 18.503 1.00 87.12 107 ILE A O 1
ATOM 841 N N . ILE A 1 108 ? -2.939 -1.877 16.283 1.00 85.38 108 ILE A N 1
ATOM 842 C CA . ILE A 1 108 ? -4.008 -2.871 16.359 1.00 85.38 108 ILE A CA 1
ATOM 843 C C . ILE A 1 108 ? -3.488 -4.159 17.008 1.00 85.38 108 ILE A C 1
ATOM 845 O O . ILE A 1 108 ? -4.067 -4.606 17.999 1.00 85.38 108 ILE A O 1
ATOM 849 N N . ASP A 1 109 ? -2.348 -4.674 16.551 1.00 83.56 109 ASP A N 1
ATOM 850 C CA . ASP A 1 109 ? -1.694 -5.853 17.122 1.00 83.56 109 ASP A CA 1
ATOM 851 C C . ASP A 1 109 ? -1.369 -5.676 18.598 1.00 83.56 109 ASP A C 1
ATOM 853 O O . ASP A 1 109 ? -1.592 -6.577 19.404 1.00 83.56 109 ASP A O 1
ATOM 857 N N . ARG A 1 110 ? -0.892 -4.494 19.001 1.00 84.75 110 ARG A N 1
ATOM 858 C CA . ARG A 1 110 ? -0.622 -4.209 20.414 1.00 84.75 110 ARG A CA 1
ATOM 859 C C . ARG A 1 110 ? -1.898 -4.213 21.255 1.00 84.75 110 ARG A C 1
ATOM 861 O O . ARG A 1 110 ? -1.881 -4.731 22.369 1.00 84.75 110 ARG A O 1
ATOM 868 N N . ILE A 1 111 ? -2.987 -3.633 20.749 1.00 84.62 111 ILE A N 1
ATOM 869 C CA . ILE A 1 111 ? -4.274 -3.585 21.458 1.00 84.62 111 ILE A CA 1
ATOM 870 C C . ILE A 1 111 ? -4.855 -4.999 21.594 1.00 84.62 111 ILE A C 1
ATOM 872 O O . ILE A 1 111 ? -5.282 -5.383 22.682 1.00 84.62 111 ILE A O 1
ATOM 876 N N . VAL A 1 112 ? -4.821 -5.796 20.524 1.00 80.44 112 VAL A N 1
ATOM 877 C CA . VAL A 1 112 ? -5.366 -7.161 20.516 1.00 80.44 112 VAL A CA 1
ATOM 878 C C . VAL A 1 112 ? -4.470 -8.144 21.276 1.00 80.44 112 VAL A C 1
ATOM 880 O O . VAL A 1 112 ? -4.969 -8.957 22.054 1.00 80.44 112 VAL A O 1
ATOM 883 N N . GLY A 1 113 ? -3.150 -8.050 21.123 1.00 76.06 113 GLY A N 1
ATOM 884 C CA . GLY A 1 113 ? -2.176 -8.859 21.857 1.00 76.06 113 GLY A CA 1
ATOM 885 C C . GLY A 1 113 ? -2.150 -8.550 23.357 1.00 76.06 113 GLY A C 1
ATOM 886 O O . GLY A 1 113 ? -2.007 -9.461 24.173 1.00 76.06 113 GLY A O 1
ATOM 887 N N . GLY A 1 114 ? -2.359 -7.285 23.738 1.00 68.31 114 GLY A N 1
ATOM 888 C CA . GLY A 1 114 ? -2.547 -6.882 25.134 1.00 68.31 114 GLY A CA 1
ATOM 889 C C . GLY A 1 114 ? -3.831 -7.449 25.749 1.00 68.31 114 GLY A C 1
ATOM 890 O O . GLY A 1 114 ? -3.795 -7.951 26.870 1.00 68.31 114 GLY A O 1
ATOM 891 N N . ALA A 1 115 ? -4.941 -7.449 25.000 1.00 58.78 115 ALA A N 1
ATOM 892 C CA . ALA A 1 115 ? -6.206 -8.041 25.442 1.00 58.78 115 ALA A CA 1
ATOM 893 C C . ALA A 1 115 ? -6.101 -9.563 25.670 1.00 58.78 115 ALA A C 1
ATOM 895 O O . ALA A 1 115 ? -6.605 -10.073 26.668 1.00 58.78 115 ALA A O 1
ATOM 896 N N . ASN A 1 116 ? -5.383 -10.285 24.801 1.00 55.00 116 ASN A N 1
ATOM 897 C CA . ASN A 1 116 ? -5.158 -11.727 24.962 1.00 55.00 116 ASN A CA 1
ATOM 898 C C . ASN A 1 116 ? -4.296 -12.072 26.193 1.00 55.00 116 ASN A C 1
ATOM 900 O O . ASN A 1 116 ? -4.549 -13.084 26.841 1.00 55.00 116 ASN A O 1
ATOM 904 N N . LYS A 1 117 ? -3.303 -11.240 26.550 1.00 55.12 117 LYS A N 1
ATOM 905 C CA . LYS A 1 117 ? -2.502 -11.448 27.774 1.00 55.12 117 LYS A CA 1
ATOM 906 C C . LYS A 1 117 ? -3.307 -11.229 29.057 1.00 55.12 117 LYS A C 1
ATOM 908 O O . LYS A 1 117 ? -3.073 -11.935 30.029 1.00 55.12 117 LYS A O 1
ATOM 913 N N . ALA A 1 118 ? -4.252 -10.288 29.059 1.00 53.09 118 ALA A N 1
ATOM 914 C CA . ALA A 1 118 ? -5.121 -10.042 30.211 1.00 53.09 118 ALA A CA 1
ATOM 915 C C . ALA A 1 118 ? -6.137 -11.179 30.444 1.00 53.09 118 ALA A C 1
ATOM 917 O O . ALA A 1 118 ? -6.459 -11.477 31.587 1.00 53.09 118 ALA A O 1
ATOM 918 N N . ALA A 1 119 ? -6.605 -11.841 29.380 1.00 54.75 119 ALA A N 1
ATOM 919 C CA . ALA A 1 119 ? -7.562 -12.948 29.474 1.00 54.75 119 ALA A CA 1
ATOM 920 C C . ALA A 1 119 ? -6.930 -14.305 29.856 1.00 54.75 119 ALA A C 1
ATOM 922 O O . ALA A 1 119 ? -7.630 -15.182 30.349 1.00 54.75 119 ALA A O 1
ATOM 923 N N . GLY A 1 120 ? -5.621 -14.492 29.641 1.00 50.00 120 GLY A N 1
ATOM 924 C CA . GLY A 1 120 ? -4.904 -15.744 29.934 1.00 50.00 120 GLY A CA 1
ATOM 925 C C . GLY A 1 120 ? -4.206 -15.810 31.300 1.00 50.00 120 GLY A C 1
ATOM 926 O O . GLY A 1 120 ? -3.512 -16.784 31.564 1.00 50.00 120 GLY A O 1
ATOM 927 N N . GLY A 1 121 ? -4.337 -14.778 32.142 1.00 45.12 121 GLY A N 1
ATOM 928 C CA . GLY A 1 121 ? -3.644 -14.651 33.436 1.00 45.12 121 GLY A CA 1
ATOM 929 C C . GLY A 1 121 ? -4.499 -14.952 34.672 1.00 45.12 121 GLY A C 1
ATOM 930 O O . GLY A 1 121 ? -4.140 -14.541 35.770 1.00 45.12 121 GLY A O 1
ATOM 931 N N . SER A 1 122 ? -5.648 -15.608 34.515 1.00 45.12 122 SER A N 1
ATOM 932 C CA . SER A 1 122 ? -6.506 -16.019 35.634 1.00 45.12 122 SER A CA 1
ATOM 933 C C . SER A 1 122 ? -6.888 -17.487 35.498 1.00 45.12 122 SER A C 1
ATOM 935 O O . SER A 1 122 ? -7.994 -17.800 35.069 1.00 45.12 122 SER A O 1
ATOM 937 N N . LEU A 1 123 ? -5.947 -18.361 35.853 1.00 39.44 123 LEU A N 1
ATOM 938 C CA . LEU A 1 123 ? -6.172 -19.717 36.355 1.00 39.44 123 LEU A CA 1
ATOM 939 C C . LEU A 1 123 ? -5.119 -19.997 37.430 1.00 39.44 123 LEU A C 1
ATOM 941 O O . LEU A 1 123 ? -3.939 -19.666 37.173 1.00 39.44 123 LEU A O 1
#

InterPro domains:
  IPR019191 Essential protein Yae1, N-terminal [PF09811] (22-59)
  IPR052436 LTO1 complex adapter protein [PTHR28532] (2-114)

Foldseek 3Di:
DDPPPPPCVCVVCVVVVVVVVCVVVCCVCVVVVVVVVVVVVLVVVVVVVVVVLVVLVVVCPPPPVLVVLSVVLCVLSPPVPQDPDPDPVSVVSNVVSVVVNVVSVVVSCCVVVVVVVVVPPDD

Sequence (123 aa):
MTQQDDLFDDVLHVESRFYNQGYNDGLRDGGQSGLAEGRAFGLQKGFEKFLESGRLAGKSVNNARLEKNISSLYALVDPKTVSIENSDTAVQDFDDRLKKAQGKERIIDRIVGGANKAAGGSL

Radius of gyration: 26.26 Å; chains: 1; bounding box: 44×31×95 Å

pLDDT: mean 76.08, std 11.59, range [37.53, 90.12]

Secondary structure (DSSP, 8-state):
------TTHHHHTHHHHHHHHHHHHHHHHHHHHHHHHHHHHHHHHHHHHHHHHHHHHHHHTT-HHHHHHHHHHHHHH-TTTS----SHHHHHHHHHHHHHHHHHHHHHHHHHHHHHHHHTS--